Protein AF-A0A7Y8LC81-F1 (afdb_monomer_lite)

Structure (mmCIF, N/CA/C/O backbone):
data_AF-A0A7Y8LC81-F1
#
_entry.id   AF-A0A7Y8LC81-F1
#
loop_
_atom_site.group_PDB
_atom_site.id
_atom_site.type_symbol
_atom_site.label_atom_id
_atom_site.label_alt_id
_atom_site.label_comp_id
_atom_site.label_asym_id
_atom_site.label_entity_id
_atom_site.label_seq_id
_atom_site.pdbx_PDB_ins_code
_atom_site.Cartn_x
_atom_site.Cartn_y
_atom_site.Cartn_z
_atom_site.occupancy
_atom_site.B_iso_or_equiv
_atom_site.auth_seq_id
_atom_site.auth_comp_id
_atom_site.auth_asym_id
_atom_site.auth_atom_id
_atom_site.pdbx_PDB_model_num
ATOM 1 N N . GLY A 1 1 ? -3.262 15.634 -1.653 1.00 89.50 1 GLY A N 1
ATOM 2 C CA . GLY A 1 1 ? -3.282 14.935 -2.952 1.00 89.50 1 GLY A CA 1
ATOM 3 C C . GLY A 1 1 ? -4.612 14.235 -3.127 1.00 89.50 1 GLY A C 1
ATOM 4 O O . GLY A 1 1 ? -5.364 14.173 -2.159 1.00 89.50 1 GLY A O 1
ATOM 5 N N . ALA A 1 2 ? -4.908 13.746 -4.332 1.00 96.06 2 ALA A N 1
ATOM 6 C CA . ALA A 1 2 ? -6.092 12.926 -4.574 1.00 96.06 2 ALA A CA 1
ATOM 7 C C . ALA A 1 2 ? -5.937 11.545 -3.912 1.00 96.06 2 ALA A C 1
ATOM 9 O O . ALA A 1 2 ? -4.821 11.075 -3.682 1.00 96.06 2 ALA A O 1
ATOM 10 N N . SER A 1 3 ? -7.059 10.900 -3.601 1.00 98.00 3 SER A N 1
ATOM 11 C CA . SER A 1 3 ? -7.096 9.513 -3.132 1.00 98.00 3 SER A CA 1
ATOM 12 C C . SER A 1 3 ? -8.131 8.734 -3.931 1.00 98.00 3 SER A C 1
ATOM 14 O O . SER A 1 3 ? -9.149 9.291 -4.341 1.00 98.00 3 SER A O 1
ATOM 16 N N . SER A 1 4 ? -7.850 7.463 -4.203 1.00 98.38 4 SER A N 1
ATOM 17 C CA . SER A 1 4 ? -8.659 6.633 -5.096 1.00 98.38 4 SER A CA 1
ATOM 18 C C . SER A 1 4 ? -8.519 5.140 -4.780 1.00 98.38 4 SER A C 1
ATOM 20 O O . SER A 1 4 ? -7.753 4.748 -3.899 1.00 98.38 4 SER A O 1
ATOM 22 N N . GLN A 1 5 ? -9.289 4.315 -5.499 1.00 98.19 5 GLN A N 1
ATOM 23 C CA . GLN A 1 5 ? -9.263 2.848 -5.422 1.00 98.19 5 GLN A CA 1
ATOM 24 C C . GLN A 1 5 ? -9.401 2.283 -3.989 1.00 98.19 5 GLN A C 1
ATOM 26 O O . GLN A 1 5 ? -8.584 1.452 -3.589 1.00 98.19 5 GLN A O 1
ATOM 31 N N . PRO A 1 6 ? -10.386 2.732 -3.183 1.00 98.12 6 PRO A N 1
ATOM 32 C CA . PRO A 1 6 ? -10.556 2.195 -1.842 1.00 98.12 6 PRO A CA 1
ATOM 33 C C . PRO A 1 6 ? -11.044 0.741 -1.885 1.00 98.12 6 PRO A C 1
ATOM 35 O O . PRO A 1 6 ? -11.897 0.380 -2.695 1.00 98.12 6 PRO A O 1
ATOM 38 N N . THR A 1 7 ? -10.548 -0.067 -0.955 1.00 98.06 7 THR A N 1
ATOM 39 C CA . THR A 1 7 ? -11.068 -1.397 -0.613 1.00 98.06 7 THR A CA 1
ATOM 40 C C . THR A 1 7 ? -11.177 -1.514 0.904 1.00 98.06 7 THR A C 1
ATOM 42 O O . THR A 1 7 ? -10.471 -0.813 1.630 1.00 98.06 7 THR A O 1
ATOM 45 N N . ILE A 1 8 ? -12.082 -2.358 1.396 1.00 97.38 8 ILE A N 1
ATOM 46 C CA . ILE A 1 8 ? -12.387 -2.480 2.826 1.00 97.38 8 ILE A CA 1
ATOM 47 C C . ILE A 1 8 ? -12.307 -3.942 3.272 1.00 97.38 8 ILE A C 1
ATOM 49 O O . ILE A 1 8 ? -12.671 -4.834 2.504 1.00 97.38 8 ILE A O 1
ATOM 53 N N . SER A 1 9 ? -11.784 -4.185 4.477 1.00 96.75 9 SER A N 1
ATOM 54 C CA . SER A 1 9 ? -11.729 -5.520 5.082 1.00 96.75 9 SER A CA 1
ATOM 55 C C . SER A 1 9 ? -13.132 -6.058 5.360 1.00 96.75 9 SER A C 1
ATOM 57 O O . SER A 1 9 ? -14.094 -5.293 5.463 1.00 96.75 9 SER A O 1
ATOM 59 N N . ALA A 1 10 ? -13.256 -7.381 5.493 1.00 95.56 10 ALA A N 1
ATOM 60 C CA . ALA A 1 10 ? -14.546 -8.040 5.712 1.00 95.56 10 ALA A CA 1
ATOM 61 C C . ALA A 1 10 ? -15.255 -7.564 6.995 1.00 95.56 10 ALA A C 1
ATOM 63 O O . ALA A 1 10 ? -16.479 -7.449 7.022 1.00 95.56 10 ALA A O 1
ATOM 64 N N . ASP A 1 11 ? -14.483 -7.231 8.029 1.00 93.44 11 ASP A N 1
ATOM 65 C CA . ASP A 1 11 ? -14.963 -6.687 9.303 1.00 93.44 11 ASP A CA 1
ATOM 66 C C . ASP A 1 11 ? -15.224 -5.165 9.276 1.00 93.44 11 ASP A C 1
ATOM 68 O O . ASP A 1 11 ? -15.691 -4.593 10.261 1.00 93.44 11 ASP A O 1
ATOM 72 N N . GLY A 1 12 ? -14.921 -4.487 8.164 1.00 94.25 12 GLY A N 1
ATOM 73 C CA . GLY A 1 12 ? -15.092 -3.044 8.006 1.00 94.25 12 GLY A CA 1
ATOM 74 C C . GLY A 1 12 ? -14.044 -2.177 8.716 1.00 94.25 12 GLY A C 1
ATOM 75 O O . GLY A 1 12 ? -14.118 -0.947 8.639 1.00 94.25 12 GLY A O 1
ATOM 76 N N . ARG A 1 13 ? -13.071 -2.769 9.417 1.00 95.56 13 ARG A N 1
ATOM 77 C CA . ARG A 1 13 ? -12.118 -2.019 10.246 1.00 95.56 13 ARG A CA 1
ATOM 78 C C . ARG A 1 13 ? -11.030 -1.322 9.435 1.00 95.56 13 ARG A C 1
ATOM 80 O O . ARG A 1 13 ? -10.646 -0.201 9.767 1.00 95.56 13 ARG A O 1
ATOM 87 N N . TYR A 1 14 ? -10.529 -1.955 8.385 1.00 97.69 14 TYR A N 1
ATOM 88 C CA . TYR A 1 14 ? -9.378 -1.472 7.633 1.00 97.69 14 TYR A CA 1
ATOM 89 C C . TYR A 1 14 ? -9.782 -1.056 6.222 1.00 97.69 14 TYR A C 1
ATOM 91 O O . TYR A 1 14 ? -10.385 -1.829 5.481 1.00 97.69 14 TYR A O 1
ATOM 99 N N . VAL A 1 15 ? -9.409 0.162 5.828 1.00 97.69 15 VAL A N 1
ATOM 100 C CA . VAL A 1 15 ? -9.614 0.679 4.468 1.00 97.69 15 VAL A CA 1
ATOM 101 C 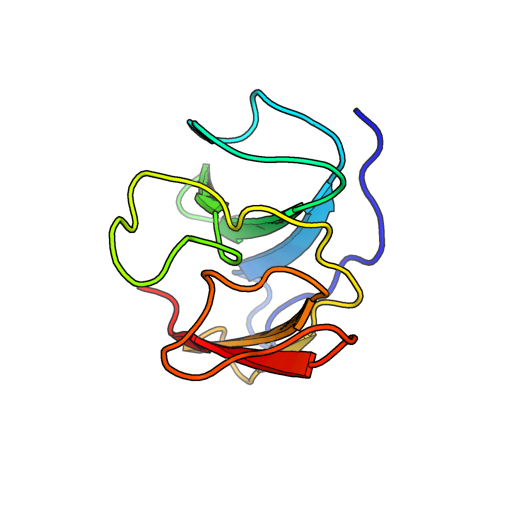C . VAL A 1 15 ? -8.261 0.855 3.792 1.00 97.69 15 VAL A C 1
ATOM 103 O O . VAL A 1 15 ? -7.493 1.728 4.191 1.00 97.69 15 VAL A O 1
ATOM 106 N N . ALA A 1 16 ? -7.967 0.048 2.773 1.00 98.25 16 ALA A N 1
ATOM 107 C CA . ALA A 1 16 ? -6.780 0.208 1.936 1.00 98.25 16 ALA A CA 1
ATOM 108 C C . ALA A 1 16 ? -7.099 1.117 0.743 1.00 98.25 16 ALA A C 1
ATOM 110 O O . ALA A 1 16 ? -8.142 0.963 0.112 1.00 98.25 16 ALA A O 1
ATOM 111 N N . PHE A 1 17 ? -6.223 2.066 0.421 1.00 98.56 17 PHE A N 1
ATOM 112 C CA . PHE A 1 17 ? -6.463 3.032 -0.653 1.00 98.56 17 PHE A CA 1
ATOM 113 C C . PHE A 1 17 ? -5.160 3.566 -1.250 1.00 98.56 17 PHE A C 1
ATOM 115 O O . PHE A 1 17 ? -4.101 3.546 -0.618 1.00 98.56 17 PHE A O 1
ATOM 122 N N . THR A 1 18 ? -5.252 4.071 -2.477 1.00 98.50 18 THR A N 1
ATOM 123 C CA . THR A 1 18 ? -4.163 4.769 -3.163 1.00 98.50 18 THR A CA 1
ATOM 124 C C . THR A 1 18 ? -4.242 6.266 -2.882 1.00 98.50 18 THR A C 1
ATOM 126 O O . THR A 1 18 ? -5.335 6.836 -2.865 1.00 98.50 18 THR A O 1
ATOM 129 N N . SER A 1 19 ? -3.101 6.929 -2.682 1.00 97.69 19 SER A N 1
ATOM 130 C CA . SER A 1 19 ? -3.057 8.379 -2.474 1.00 97.69 19 SER A CA 1
ATOM 131 C C . SER A 1 19 ? -1.795 9.040 -3.024 1.00 97.69 19 SER A C 1
ATOM 133 O O . SER A 1 19 ? -0.696 8.516 -2.856 1.00 97.69 19 SER A O 1
ATOM 135 N N . ASP A 1 20 ? -1.964 10.232 -3.604 1.00 95.12 20 ASP A N 1
ATOM 136 C CA . ASP A 1 20 ? -0.878 11.144 -4.011 1.00 95.12 20 ASP A CA 1
ATOM 137 C C . ASP A 1 20 ? -0.464 12.102 -2.878 1.00 95.12 20 ASP A C 1
ATOM 139 O O . ASP A 1 20 ? 0.342 13.015 -3.061 1.00 95.12 20 ASP A O 1
ATOM 143 N N . ALA A 1 21 ? -1.105 12.005 -1.712 1.00 94.06 21 ALA A N 1
ATOM 144 C CA . ALA A 1 21 ? -0.818 12.877 -0.584 1.00 94.06 21 ALA A CA 1
ATOM 145 C C . ALA A 1 21 ? 0.484 12.469 0.121 1.00 94.06 21 ALA A C 1
ATOM 147 O O . ALA A 1 21 ? 0.684 11.307 0.464 1.00 94.06 21 ALA A O 1
ATOM 148 N N . THR A 1 22 ? 1.334 13.453 0.412 1.00 89.31 22 THR A N 1
ATOM 149 C CA . THR A 1 22 ? 2.643 13.241 1.051 1.00 89.31 22 THR A CA 1
ATOM 150 C C . THR A 1 22 ? 2.627 13.371 2.574 1.00 89.31 22 THR A C 1
ATOM 152 O O . THR A 1 22 ? 3.666 13.269 3.217 1.00 89.31 22 THR A O 1
ATOM 155 N N . ASN A 1 23 ? 1.452 13.610 3.160 1.00 89.31 23 ASN A N 1
ATOM 156 C CA . ASN A 1 23 ? 1.271 13.966 4.568 1.00 89.31 23 ASN A CA 1
ATOM 157 C C . ASN A 1 23 ? 0.309 13.035 5.331 1.00 89.31 23 ASN A C 1
ATOM 159 O O . ASN A 1 23 ? -0.113 13.376 6.432 1.00 89.31 23 ASN A O 1
ATOM 163 N N . LEU A 1 24 ? -0.067 11.885 4.759 1.00 89.00 24 LEU A N 1
ATOM 164 C CA . LEU A 1 24 ? -0.932 10.898 5.432 1.00 89.00 24 LEU A CA 1
ATOM 165 C C . LEU A 1 24 ? -0.163 9.992 6.400 1.00 89.00 24 LEU A C 1
ATOM 167 O O . LEU A 1 24 ? -0.739 9.459 7.344 1.00 89.00 24 LEU A O 1
ATOM 171 N N . ALA A 1 25 ? 1.136 9.851 6.158 1.00 82.81 25 ALA A N 1
ATOM 172 C CA . ALA A 1 25 ? 2.148 9.320 7.055 1.00 82.81 25 ALA A CA 1
ATOM 173 C C . ALA A 1 25 ? 3.488 9.961 6.657 1.00 82.81 25 ALA A C 1
ATOM 175 O O . ALA A 1 25 ? 3.590 10.570 5.588 1.00 82.81 25 ALA A O 1
ATOM 176 N N . ALA A 1 26 ? 4.524 9.820 7.483 1.00 79.44 26 ALA A N 1
ATOM 177 C CA . ALA A 1 26 ? 5.873 10.147 7.037 1.00 79.44 26 ALA A CA 1
ATOM 178 C C . ALA A 1 26 ? 6.253 9.200 5.884 1.00 79.44 26 ALA A C 1
ATOM 180 O O . ALA A 1 26 ? 6.275 7.987 6.071 1.00 79.44 26 ALA A O 1
ATOM 181 N N . ILE A 1 27 ? 6.528 9.754 4.698 1.00 81.38 27 ILE A N 1
ATOM 182 C CA . ILE A 1 27 ? 6.914 8.984 3.504 1.00 81.38 27 ILE A CA 1
ATOM 183 C C . ILE A 1 27 ? 8.234 9.463 2.857 1.00 81.38 27 ILE A C 1
ATOM 185 O O . ILE A 1 27 ? 8.256 9.773 1.662 1.00 81.38 27 ILE A O 1
ATOM 189 N N . PRO A 1 28 ? 9.359 9.558 3.597 1.00 79.31 28 PRO A N 1
ATOM 190 C CA . PRO A 1 28 ? 10.647 9.894 2.993 1.00 79.31 28 PRO A CA 1
ATOM 191 C C . PRO A 1 28 ? 10.965 8.990 1.792 1.00 79.31 28 PRO A C 1
ATOM 193 O O . PRO A 1 28 ? 10.699 7.788 1.817 1.00 79.31 28 PRO A O 1
ATOM 196 N N . GLY A 1 29 ? 11.516 9.581 0.729 1.00 73.06 29 GLY A N 1
ATOM 197 C CA . GLY A 1 29 ? 11.890 8.858 -0.493 1.00 73.06 29 GLY A CA 1
ATOM 198 C C . GLY A 1 29 ? 10.723 8.432 -1.395 1.00 73.06 29 GLY A C 1
ATOM 199 O O . GLY A 1 29 ? 10.968 7.848 -2.448 1.00 73.06 29 GLY A O 1
ATOM 200 N N . GLY A 1 30 ? 9.475 8.736 -1.021 1.00 77.62 30 GLY A N 1
ATOM 201 C CA . GLY A 1 30 ? 8.299 8.404 -1.823 1.00 77.62 30 GLY A CA 1
ATOM 202 C C . GLY A 1 30 ? 8.223 9.200 -3.119 1.00 77.62 30 GLY A C 1
ATOM 203 O O . GLY A 1 30 ? 8.385 10.421 -3.122 1.00 77.62 30 GLY A O 1
ATOM 204 N N . SER A 1 31 ? 7.929 8.506 -4.217 1.00 82.88 31 SER A N 1
ATOM 205 C CA . SER A 1 31 ? 7.611 9.117 -5.507 1.00 82.88 31 SER A CA 1
ATOM 206 C C . SER A 1 31 ? 6.280 8.572 -6.034 1.00 82.88 31 SER A C 1
ATOM 208 O O . SER A 1 31 ? 5.965 7.392 -5.868 1.00 82.88 31 SER A O 1
ATOM 210 N N . GLY A 1 32 ? 5.471 9.439 -6.647 1.00 91.50 32 GLY A N 1
ATOM 211 C CA . GLY A 1 32 ? 4.153 9.066 -7.168 1.00 91.50 32 GLY A CA 1
ATOM 212 C C . GLY A 1 32 ? 3.149 8.619 -6.096 1.00 91.50 32 GLY A C 1
ATOM 213 O O . GLY A 1 32 ? 3.325 8.871 -4.903 1.00 91.50 32 GLY A O 1
ATOM 214 N N . SER A 1 33 ? 2.080 7.959 -6.545 1.00 96.31 33 SER A N 1
ATOM 215 C CA . SER A 1 33 ? 1.012 7.454 -5.682 1.00 96.31 33 SER A CA 1
ATOM 216 C C . SER A 1 33 ? 1.502 6.319 -4.781 1.00 96.31 33 SER A C 1
ATOM 218 O O . SER A 1 33 ? 2.273 5.460 -5.210 1.00 96.31 33 SER A O 1
ATOM 220 N N . GLN A 1 34 ? 1.032 6.277 -3.538 1.00 97.50 34 GLN A N 1
ATOM 221 C CA . GLN A 1 34 ? 1.394 5.249 -2.557 1.00 97.50 34 GLN A CA 1
ATOM 222 C C . GLN A 1 34 ? 0.148 4.550 -2.006 1.00 97.50 34 GLN A C 1
ATOM 224 O O . GLN A 1 34 ? -0.963 5.080 -2.084 1.00 97.50 34 GLN A O 1
ATOM 229 N N . ILE A 1 35 ? 0.332 3.348 -1.456 1.00 97.81 35 ILE A N 1
ATOM 230 C CA . ILE A 1 35 ? -0.732 2.578 -0.809 1.00 97.81 35 ILE A CA 1
ATOM 231 C C . ILE A 1 35 ? -0.699 2.824 0.690 1.00 97.81 35 ILE A C 1
ATOM 233 O O . ILE A 1 35 ? 0.329 2.627 1.342 1.00 97.81 35 ILE A O 1
ATOM 237 N N . PHE A 1 36 ? -1.853 3.181 1.233 1.00 97.56 36 PHE A N 1
ATOM 238 C CA . PHE A 1 36 ? -2.065 3.362 2.658 1.00 97.56 36 PHE A CA 1
ATOM 239 C C . PHE A 1 36 ? -3.196 2.468 3.151 1.00 97.56 36 PHE A C 1
ATOM 241 O O . PHE A 1 36 ? -4.067 2.069 2.378 1.00 97.56 36 PHE A O 1
ATOM 248 N N . VAL A 1 37 ? -3.197 2.199 4.454 1.00 97.38 37 VAL A N 1
ATOM 249 C CA . VAL A 1 37 ? -4.329 1.609 5.171 1.00 97.38 37 VAL A CA 1
ATOM 250 C C . VAL A 1 37 ? -4.767 2.548 6.278 1.00 97.38 37 VAL A C 1
ATOM 252 O O . VAL A 1 37 ? -3.942 3.070 7.024 1.00 97.38 37 VAL A O 1
ATOM 255 N N . ARG A 1 38 ? -6.076 2.762 6.384 1.00 96.94 38 ARG A N 1
ATOM 256 C CA . ARG A 1 38 ? -6.720 3.447 7.500 1.00 96.94 38 ARG A CA 1
ATOM 257 C C . ARG A 1 38 ? -7.348 2.414 8.427 1.00 96.94 38 ARG A C 1
ATOM 259 O O . ARG A 1 38 ? -8.270 1.722 8.009 1.00 96.94 38 ARG A O 1
ATOM 266 N N . ASP A 1 39 ? -6.892 2.361 9.674 1.00 96.31 39 ASP A N 1
ATOM 267 C CA . ASP A 1 39 ? -7.631 1.722 10.767 1.00 96.31 39 ASP A CA 1
ATOM 268 C C . ASP A 1 39 ? -8.729 2.689 11.230 1.00 96.31 39 ASP A C 1
ATOM 270 O O . ASP A 1 39 ? -8.444 3.783 11.736 1.00 96.31 39 ASP A O 1
ATOM 274 N N . THR A 1 40 ? -9.989 2.322 11.001 1.00 95.56 40 THR A N 1
ATOM 275 C CA . THR A 1 40 ? -11.150 3.161 11.327 1.00 95.56 40 THR A CA 1
ATOM 276 C C . THR A 1 40 ? -11.429 3.218 12.825 1.00 95.56 40 THR A C 1
ATOM 278 O O . THR A 1 40 ? -11.959 4.221 13.296 1.00 95.56 40 THR A O 1
ATOM 281 N N . GLN A 1 41 ? -11.018 2.199 13.585 1.00 95.62 41 GLN A N 1
ATOM 282 C CA . GLN A 1 41 ? -11.178 2.152 15.039 1.00 95.62 41 GLN A CA 1
ATOM 283 C C . GLN A 1 41 ? -9.998 2.817 15.747 1.00 95.62 41 GLN A C 1
ATOM 285 O O . GLN A 1 41 ? -10.186 3.641 16.639 1.00 95.62 41 GLN A O 1
ATOM 290 N N . GLY A 1 42 ? -8.774 2.495 15.318 1.00 93.69 42 GLY A N 1
ATOM 291 C CA . GLY A 1 42 ? -7.539 3.067 15.862 1.00 93.69 42 GLY A CA 1
ATOM 292 C C . GLY A 1 42 ? -7.247 4.496 15.394 1.00 93.69 42 GLY A C 1
ATOM 293 O O . GLY A 1 42 ? -6.333 5.139 15.906 1.00 93.69 42 GLY A O 1
ATOM 294 N N . ASN A 1 43 ? -8.009 5.004 14.418 1.00 94.31 43 ASN A N 1
ATOM 295 C CA . ASN A 1 43 ? -7.865 6.338 13.830 1.00 94.31 43 ASN A CA 1
ATOM 296 C C . ASN A 1 43 ? -6.460 6.616 13.255 1.00 94.31 43 ASN A C 1
ATOM 298 O O . ASN A 1 43 ? -6.008 7.763 13.206 1.00 94.31 43 ASN A O 1
ATOM 302 N N . GLN A 1 44 ? -5.772 5.568 12.800 1.00 94.75 44 GLN A N 1
ATOM 303 C CA . GLN A 1 44 ? -4.394 5.629 12.322 1.00 94.75 44 GLN A CA 1
ATOM 304 C C . GLN A 1 44 ? -4.330 5.338 10.823 1.00 94.75 44 GLN A C 1
ATOM 306 O O . GLN A 1 44 ? -4.981 4.419 10.331 1.00 94.75 44 GLN A O 1
ATOM 311 N N . THR A 1 45 ? -3.519 6.110 10.099 1.00 95.88 45 THR A N 1
ATOM 312 C CA . THR A 1 45 ? -3.174 5.822 8.704 1.00 95.88 45 THR A CA 1
ATOM 313 C C . THR A 1 45 ? -1.732 5.336 8.627 1.00 95.88 45 THR A C 1
ATOM 315 O O . THR A 1 45 ? -0.833 5.985 9.159 1.00 95.88 45 THR A O 1
ATOM 318 N N . THR A 1 46 ? -1.504 4.208 7.962 1.00 94.75 46 THR A N 1
ATOM 319 C CA . THR A 1 46 ? -0.186 3.580 7.831 1.00 94.75 46 THR A CA 1
ATOM 320 C C . THR A 1 46 ? 0.187 3.387 6.367 1.00 94.75 46 THR A C 1
ATOM 322 O O . THR A 1 46 ? -0.668 3.169 5.509 1.00 94.75 46 THR A O 1
ATOM 325 N N . LEU A 1 47 ? 1.482 3.498 6.068 1.00 96.31 47 LEU A N 1
ATOM 326 C CA . LEU A 1 47 ? 2.033 3.241 4.740 1.00 96.31 47 LEU A CA 1
ATOM 327 C C . LEU A 1 47 ? 2.208 1.732 4.520 1.00 96.31 47 LEU A C 1
ATOM 329 O O . LEU A 1 47 ? 2.887 1.058 5.297 1.00 96.31 47 LEU A O 1
ATOM 333 N N . VAL A 1 48 ? 1.643 1.216 3.428 1.00 96.88 48 VAL A N 1
ATOM 334 C CA . VAL A 1 48 ? 1.747 -0.196 3.027 1.00 96.88 48 VAL A CA 1
ATOM 335 C C . VAL A 1 48 ? 2.866 -0.404 2.009 1.00 96.88 48 VAL A C 1
ATOM 337 O O . VAL A 1 48 ? 3.661 -1.339 2.147 1.00 96.88 48 VAL A O 1
ATOM 340 N N . SER A 1 49 ? 2.962 0.470 1.003 1.00 96.25 49 SER A N 1
ATOM 341 C CA . SER A 1 49 ? 3.975 0.414 -0.062 1.00 96.25 49 SER A CA 1
ATOM 342 C C . SER A 1 49 ? 5.331 0.959 0.403 1.00 96.25 49 SER A C 1
ATOM 344 O O . SER A 1 49 ? 5.893 1.878 -0.187 1.00 96.25 49 SER A O 1
ATOM 346 N N . LYS A 1 50 ? 5.847 0.407 1.502 1.00 94.94 50 LYS A N 1
ATOM 347 C CA . LYS A 1 50 ? 7.111 0.803 2.134 1.00 94.94 50 LYS A CA 1
ATOM 348 C C . LYS A 1 50 ? 8.314 0.056 1.565 1.00 94.94 50 LYS A C 1
ATOM 350 O O . LYS A 1 50 ? 8.205 -1.116 1.195 1.00 94.94 50 LYS A O 1
ATOM 355 N N . ASP A 1 51 ? 9.453 0.734 1.553 1.00 94.00 51 ASP A N 1
ATOM 356 C CA . ASP A 1 51 ? 10.749 0.160 1.197 1.00 94.00 51 ASP A CA 1
ATOM 357 C C . ASP A 1 51 ? 11.074 -1.039 2.110 1.00 94.00 51 ASP A C 1
ATOM 359 O O . ASP A 1 51 ? 10.815 -1.027 3.316 1.00 94.00 51 ASP A O 1
ATOM 363 N N . ASN A 1 52 ? 11.602 -2.112 1.523 1.00 93.06 52 ASN A N 1
ATOM 364 C CA . ASN A 1 52 ? 11.924 -3.338 2.242 1.00 93.06 52 ASN A CA 1
ATOM 365 C C . ASN A 1 52 ? 13.203 -3.231 3.085 1.00 93.06 52 ASN A C 1
ATOM 367 O O . ASN A 1 52 ? 13.286 -3.852 4.141 1.00 93.06 52 ASN A O 1
ATOM 371 N N . GLY A 1 53 ? 14.203 -2.485 2.613 1.00 91.62 53 GLY A N 1
ATOM 372 C CA . GLY A 1 53 ? 15.468 -2.256 3.312 1.00 91.62 53 GLY A CA 1
ATOM 373 C C . GLY A 1 53 ? 15.372 -1.166 4.380 1.00 91.62 53 GLY A C 1
ATOM 374 O O . GLY A 1 53 ? 16.065 -1.243 5.392 1.00 91.62 53 GLY A O 1
ATOM 375 N N . ASN A 1 54 ? 14.488 -0.182 4.192 1.00 91.81 54 ASN A N 1
ATOM 376 C CA . ASN A 1 54 ? 14.185 0.834 5.198 1.00 91.81 54 ASN A CA 1
ATOM 377 C C . ASN A 1 54 ? 12.670 1.102 5.294 1.00 91.81 54 ASN A C 1
ATOM 379 O O . ASN A 1 54 ? 12.176 2.030 4.657 1.00 91.81 54 ASN A O 1
ATOM 383 N N . PRO A 1 55 ? 11.929 0.365 6.142 1.00 90.00 55 PRO A N 1
ATOM 384 C CA . PRO A 1 55 ? 10.475 0.496 6.272 1.00 90.00 55 PRO A CA 1
ATOM 385 C C . PRO A 1 55 ? 9.962 1.867 6.739 1.00 90.00 55 PRO A C 1
ATOM 387 O O . PRO A 1 55 ? 8.749 2.078 6.728 1.00 90.00 55 PRO A O 1
ATOM 390 N N . ALA A 1 56 ? 10.847 2.776 7.172 1.00 89.31 56 ALA A N 1
ATOM 391 C CA . ALA A 1 56 ? 10.496 4.169 7.443 1.00 89.31 56 ALA A CA 1
ATOM 392 C C . ALA A 1 56 ? 10.311 4.995 6.157 1.00 89.31 56 ALA A C 1
ATOM 394 O O . ALA A 1 56 ? 9.740 6.080 6.217 1.00 89.31 56 ALA A O 1
ATOM 395 N N . ASN A 1 57 ? 10.775 4.488 5.012 1.00 92.25 57 ASN A N 1
ATOM 396 C CA . ASN A 1 57 ? 10.664 5.122 3.706 1.00 92.25 57 ASN A CA 1
ATOM 397 C C . ASN A 1 57 ? 9.539 4.495 2.878 1.00 92.25 57 ASN A C 1
ATOM 399 O O . ASN A 1 57 ? 9.216 3.308 2.994 1.00 92.25 57 ASN A O 1
ATOM 403 N N . ALA A 1 58 ? 8.986 5.292 1.970 1.00 94.44 58 ALA A N 1
ATOM 404 C CA . ALA A 1 58 ? 8.136 4.769 0.911 1.00 94.44 58 ALA A CA 1
ATOM 405 C C . ALA A 1 58 ? 8.957 4.054 -0.164 1.00 94.44 58 ALA A C 1
ATOM 407 O O . ALA A 1 58 ? 10.147 4.313 -0.344 1.00 94.44 58 ALA A O 1
ATOM 408 N N . GLY A 1 59 ? 8.292 3.163 -0.897 1.00 94.12 59 GLY A N 1
ATOM 409 C CA . GLY A 1 59 ? 8.833 2.610 -2.127 1.00 94.12 59 GLY A CA 1
ATOM 410 C C . GLY A 1 59 ? 9.175 3.733 -3.107 1.00 94.12 59 GLY A C 1
ATOM 411 O O . GLY A 1 59 ? 8.466 4.735 -3.212 1.00 94.12 59 GLY A O 1
ATOM 412 N N . ASN A 1 60 ? 10.262 3.559 -3.852 1.00 92.88 60 ASN A N 1
ATOM 413 C CA . ASN A 1 60 ? 10.805 4.586 -4.744 1.00 92.88 60 ASN A CA 1
ATOM 414 C C . ASN A 1 60 ? 10.003 4.805 -6.046 1.00 92.88 60 ASN A C 1
ATOM 416 O O . ASN A 1 60 ? 10.493 5.469 -6.960 1.00 92.88 60 ASN A O 1
ATOM 420 N N . GLY A 1 61 ? 8.792 4.258 -6.150 1.00 93.44 61 GLY A N 1
ATOM 421 C CA . GLY A 1 61 ? 7.952 4.310 -7.342 1.00 93.44 61 GLY A CA 1
ATOM 422 C C . GLY A 1 61 ? 6.464 4.224 -7.016 1.00 93.44 61 GLY A C 1
ATOM 423 O O . GLY A 1 61 ? 6.068 3.882 -5.896 1.00 93.44 61 GLY A O 1
ATOM 424 N N . ALA A 1 62 ? 5.645 4.520 -8.025 1.00 95.31 62 ALA A N 1
ATOM 425 C CA . ALA A 1 62 ? 4.197 4.536 -7.892 1.00 95.31 62 ALA A CA 1
ATOM 426 C C . ALA A 1 62 ? 3.632 3.140 -7.591 1.00 95.31 62 ALA A C 1
ATOM 428 O O . ALA A 1 62 ? 4.059 2.129 -8.155 1.00 95.31 62 ALA A O 1
ATOM 429 N N . SER A 1 63 ? 2.636 3.116 -6.713 1.00 96.94 63 SER A N 1
ATOM 430 C CA . SER A 1 63 ? 1.890 1.931 -6.306 1.00 96.94 63 SER A CA 1
ATOM 431 C C . SER A 1 63 ? 0.389 2.198 -6.417 1.00 96.94 63 SER A C 1
ATOM 433 O O . SER A 1 63 ? -0.075 3.306 -6.128 1.00 96.94 63 SER A O 1
ATOM 435 N N . ASN A 1 64 ? -0.373 1.199 -6.856 1.00 97.38 64 ASN A N 1
ATOM 436 C CA . ASN A 1 64 ? -1.792 1.331 -7.187 1.00 97.38 64 ASN A CA 1
ATOM 437 C C . ASN A 1 64 ? -2.565 0.010 -7.010 1.00 97.38 64 ASN A C 1
ATOM 439 O O . ASN A 1 64 ? -1.990 -1.044 -6.737 1.00 97.38 64 ASN A O 1
ATOM 443 N N . SER A 1 65 ? -3.883 0.078 -7.208 1.00 97.88 65 SER A N 1
ATOM 444 C CA . SER A 1 65 ? -4.809 -1.065 -7.194 1.00 97.88 65 SER A CA 1
ATOM 445 C C . SER A 1 65 ? -4.699 -1.939 -5.933 1.00 97.88 65 SER A C 1
ATOM 447 O O . SER A 1 65 ? -4.461 -3.144 -6.045 1.00 97.88 65 SER A O 1
ATOM 449 N N . PRO A 1 66 ? -4.820 -1.354 -4.726 1.00 98.25 66 PRO A N 1
ATOM 450 C CA . PRO A 1 66 ? -4.753 -2.123 -3.497 1.00 98.25 66 PRO A CA 1
ATOM 451 C C . PRO A 1 66 ? -5.986 -3.013 -3.342 1.00 98.25 66 PRO A C 1
ATOM 453 O O . PRO A 1 66 ? -7.097 -2.623 -3.689 1.00 98.25 66 PRO A O 1
ATOM 456 N N . THR A 1 67 ? -5.793 -4.183 -2.746 1.00 97.69 67 THR A N 1
ATOM 457 C CA . THR A 1 67 ? -6.867 -5.035 -2.242 1.00 97.69 67 THR A CA 1
ATOM 458 C C . THR A 1 67 ? -6.494 -5.550 -0.865 1.00 97.69 67 THR A C 1
ATOM 460 O O . THR A 1 67 ? -5.395 -6.064 -0.655 1.00 97.69 67 THR A O 1
ATOM 463 N N . ILE A 1 68 ? -7.411 -5.417 0.083 1.00 96.81 68 ILE A N 1
ATOM 464 C CA . ILE A 1 68 ? -7.261 -5.962 1.428 1.00 96.81 68 ILE A CA 1
ATOM 465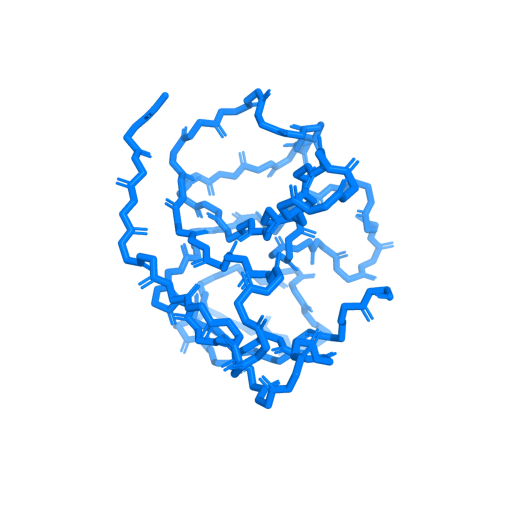 C C . ILE A 1 68 ? -7.854 -7.372 1.500 1.00 96.81 68 ILE A C 1
ATOM 467 O O . ILE A 1 68 ? -8.878 -7.656 0.880 1.00 96.81 68 ILE A O 1
ATOM 471 N N . VAL A 1 69 ? -7.170 -8.278 2.196 1.00 90.12 69 VAL A N 1
ATOM 472 C CA . VAL A 1 69 ? -7.506 -9.708 2.232 1.00 90.12 69 VAL A CA 1
ATOM 473 C C . VAL A 1 69 ? -8.085 -10.080 3.598 1.00 90.12 69 VAL A C 1
ATOM 475 O O . VAL A 1 69 ? -7.461 -9.822 4.630 1.00 90.12 69 VAL A O 1
ATOM 478 N N . GLY A 1 70 ? -9.257 -10.726 3.593 1.00 86.88 70 GLY A N 1
ATOM 479 C CA . GLY A 1 70 ? -9.936 -11.215 4.798 1.00 86.88 70 GLY A CA 1
ATOM 480 C C . GLY A 1 70 ? -10.270 -10.095 5.787 1.00 86.88 70 GLY A C 1
ATOM 481 O O . GLY A 1 70 ? -10.726 -9.020 5.392 1.00 86.88 70 GLY A O 1
ATOM 482 N N . ASP A 1 71 ? -9.981 -10.335 7.065 1.00 88.25 71 ASP A N 1
ATOM 483 C CA . ASP A 1 71 ? -10.204 -9.387 8.168 1.00 88.25 71 ASP A CA 1
ATOM 484 C C . ASP A 1 71 ? -9.098 -8.315 8.279 1.00 88.25 71 ASP A C 1
ATOM 486 O O . ASP A 1 71 ? -8.940 -7.666 9.305 1.00 88.25 71 ASP A O 1
ATOM 490 N N . GLY A 1 72 ? -8.300 -8.120 7.222 1.00 87.69 72 GLY A N 1
ATOM 491 C CA . GLY A 1 72 ? -7.252 -7.097 7.195 1.00 87.69 72 GLY A CA 1
ATOM 492 C C . GLY A 1 72 ? -5.865 -7.575 7.613 1.00 87.69 72 GLY A C 1
ATOM 493 O O . GLY A 1 72 ? -5.050 -6.767 8.034 1.00 87.69 72 GLY A O 1
ATOM 494 N N . GLY A 1 73 ? -5.547 -8.862 7.455 1.00 92.75 73 GLY A N 1
ATOM 495 C CA . GLY A 1 73 ? -4.193 -9.364 7.737 1.00 92.75 73 GLY A CA 1
ATOM 496 C C . GLY A 1 73 ? -3.156 -8.992 6.66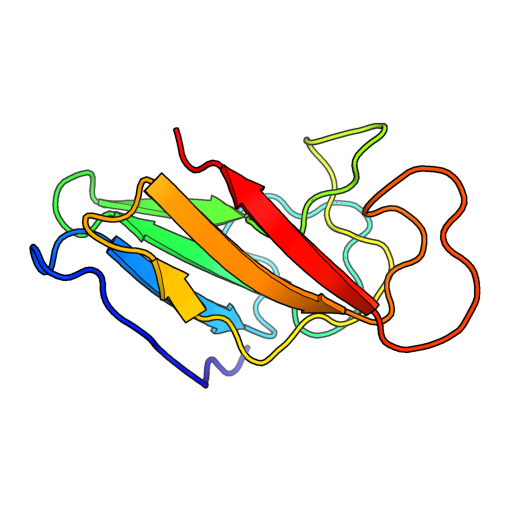9 1.00 92.75 73 GLY A C 1
ATOM 497 O O . GLY A 1 73 ? -1.963 -8.891 6.956 1.00 92.75 73 GLY A O 1
ATOM 498 N N . PHE A 1 74 ? -3.594 -8.774 5.425 1.00 96.19 74 PHE A N 1
ATOM 499 C CA . PHE A 1 74 ? -2.708 -8.496 4.295 1.00 96.19 74 PHE A CA 1
ATOM 500 C C . PHE A 1 74 ? -3.322 -7.505 3.309 1.00 96.19 74 PHE A C 1
ATOM 502 O O . PHE A 1 74 ? -4.537 -7.474 3.114 1.00 96.19 74 PHE A O 1
ATOM 509 N N . VAL A 1 75 ? -2.458 -6.763 2.617 1.00 97.94 75 VAL A N 1
ATOM 510 C CA . VAL A 1 75 ? -2.809 -5.958 1.443 1.00 97.94 75 VAL A CA 1
ATOM 511 C C . VAL A 1 75 ? -1.964 -6.400 0.260 1.00 97.94 75 VAL A C 1
ATOM 513 O O . VAL A 1 75 ? -0.733 -6.390 0.339 1.00 97.94 75 VAL A O 1
ATOM 516 N N . ALA A 1 76 ? -2.623 -6.765 -0.837 1.00 97.62 76 ALA A N 1
ATOM 517 C CA . ALA A 1 76 ? -1.981 -6.963 -2.129 1.00 97.62 76 ALA A CA 1
ATOM 518 C C . ALA A 1 76 ? -2.097 -5.690 -2.977 1.00 97.62 76 ALA A C 1
ATOM 520 O O . ALA A 1 76 ? -3.101 -4.985 -2.895 1.00 97.62 76 ALA A O 1
ATOM 521 N N . PHE A 1 77 ? -1.075 -5.363 -3.765 1.00 98.00 77 PHE A N 1
ATOM 522 C CA . PHE A 1 77 ? -1.063 -4.165 -4.610 1.00 98.00 7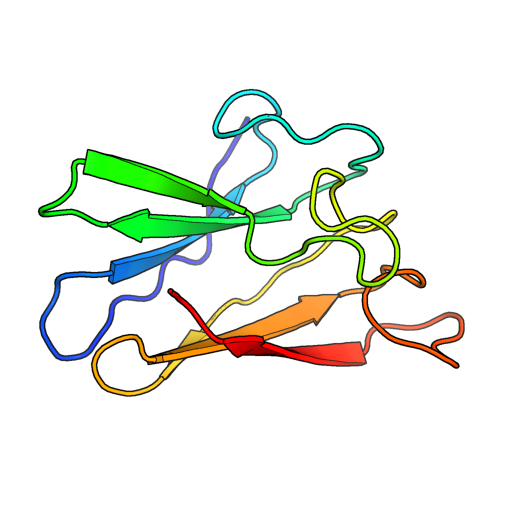7 PHE A CA 1
ATOM 523 C C . PHE A 1 77 ? -0.063 -4.295 -5.762 1.00 98.00 77 PHE A C 1
ATOM 525 O O . PHE A 1 77 ? 0.890 -5.073 -5.685 1.00 98.00 77 PHE A O 1
ATOM 532 N N . ALA A 1 78 ? -0.267 -3.510 -6.819 1.00 97.25 78 ALA A N 1
ATOM 533 C CA . ALA A 1 78 ? 0.687 -3.383 -7.914 1.00 97.25 78 ALA A CA 1
ATOM 534 C C . ALA A 1 78 ? 1.651 -2.220 -7.651 1.00 97.25 78 ALA A C 1
ATOM 536 O O . ALA A 1 78 ? 1.267 -1.197 -7.076 1.00 97.25 78 ALA A O 1
ATOM 537 N N . SER A 1 79 ? 2.909 -2.363 -8.061 1.00 96.44 79 SER A N 1
ATOM 538 C CA . SER A 1 79 ? 3.892 -1.287 -7.952 1.00 96.44 79 SER A CA 1
ATOM 539 C C . SER A 1 79 ? 5.013 -1.417 -8.970 1.00 96.44 79 SER A C 1
ATOM 541 O O . SER A 1 79 ? 5.450 -2.518 -9.300 1.00 96.44 79 SER A O 1
ATOM 543 N N . VAL A 1 80 ? 5.515 -0.267 -9.417 1.00 94.75 80 VAL A N 1
ATOM 544 C CA . VAL A 1 80 ? 6.744 -0.156 -10.218 1.00 94.75 80 VAL A CA 1
ATOM 545 C C . VAL A 1 80 ? 7.978 0.152 -9.363 1.00 94.75 80 VAL A C 1
ATOM 547 O O . VAL A 1 80 ? 9.066 0.338 -9.904 1.00 94.75 80 VAL A O 1
ATOM 550 N N . ALA A 1 81 ? 7.828 0.252 -8.039 1.00 94.44 81 ALA A N 1
ATOM 551 C CA . ALA A 1 81 ? 8.947 0.500 -7.141 1.00 94.44 81 ALA A CA 1
ATOM 552 C C . ALA A 1 81 ? 9.902 -0.703 -7.114 1.00 94.44 81 ALA A C 1
ATOM 554 O O . ALA A 1 81 ? 9.483 -1.852 -6.959 1.00 94.44 81 ALA A O 1
ATOM 555 N N . SER A 1 82 ? 11.199 -0.418 -7.209 1.00 92.88 82 SER A N 1
ATOM 556 C CA . SER A 1 82 ? 12.274 -1.413 -7.202 1.00 92.88 82 SER A CA 1
ATOM 557 C C . SER A 1 82 ? 12.834 -1.683 -5.802 1.00 92.88 82 SER A C 1
ATOM 559 O O . SER A 1 82 ? 13.799 -2.430 -5.665 1.00 92.88 82 SER A O 1
ATOM 561 N N . THR A 1 83 ? 12.298 -1.024 -4.769 1.00 92.69 83 THR A N 1
ATOM 562 C CA . THR A 1 83 ? 12.762 -1.156 -3.377 1.00 92.69 83 THR A CA 1
ATOM 563 C C . THR A 1 83 ? 11.802 -1.938 -2.479 1.00 92.69 83 THR A C 1
ATOM 565 O O . THR A 1 83 ? 12.084 -2.145 -1.302 1.00 92.69 83 THR A O 1
ATOM 568 N N . LEU A 1 84 ? 10.667 -2.409 -3.009 1.00 93.88 84 LEU A N 1
ATOM 569 C CA . LEU A 1 84 ? 9.638 -3.110 -2.227 1.00 93.88 84 LEU A CA 1
ATOM 570 C C . LEU A 1 84 ? 9.998 -4.557 -1.867 1.00 93.88 84 LEU A C 1
ATOM 572 O O . LEU A 1 84 ? 9.407 -5.106 -0.930 1.00 93.88 84 LEU A O 1
ATOM 576 N N . ALA A 1 85 ? 10.943 -5.168 -2.587 1.00 93.00 85 ALA A N 1
ATOM 577 C CA . ALA A 1 85 ? 11.498 -6.484 -2.290 1.00 93.00 85 ALA A CA 1
ATOM 578 C C . ALA A 1 85 ? 12.908 -6.648 -2.902 1.00 93.00 85 ALA A C 1
ATOM 580 O O . ALA A 1 85 ? 13.276 -5.911 -3.816 1.00 93.00 85 ALA A O 1
ATOM 581 N N . PRO A 1 86 ? 13.717 -7.612 -2.428 1.00 89.56 86 PRO A N 1
ATOM 582 C CA . PRO A 1 86 ? 14.997 -7.939 -3.051 1.00 89.56 86 PRO A CA 1
ATOM 583 C C . PRO A 1 86 ? 14.829 -8.442 -4.491 1.00 89.56 86 PRO A C 1
ATOM 585 O O . PRO A 1 86 ? 13.873 -9.148 -4.801 1.00 89.56 86 PRO A O 1
ATOM 588 N N . GLY A 1 87 ? 15.794 -8.134 -5.361 1.00 81.12 87 GLY A N 1
ATOM 589 C CA . GLY A 1 87 ? 15.856 -8.697 -6.717 1.00 81.12 87 GLY A CA 1
ATOM 590 C C . GLY A 1 87 ? 14.798 -8.175 -7.696 1.00 81.12 87 GLY A C 1
ATOM 591 O O . GLY A 1 87 ? 14.683 -8.707 -8.799 1.00 81.12 87 GLY A O 1
ATOM 592 N N . THR A 1 88 ? 14.032 -7.143 -7.335 1.00 79.62 88 THR A N 1
ATOM 593 C CA . THR A 1 88 ? 13.034 -6.545 -8.229 1.00 79.62 88 THR A CA 1
ATOM 594 C C . THR A 1 88 ? 13.702 -5.631 -9.254 1.00 79.62 88 THR A C 1
ATOM 596 O O . THR A 1 88 ? 14.519 -4.781 -8.901 1.00 79.62 88 THR A O 1
ATOM 599 N N . SER A 1 89 ? 13.354 -5.811 -10.528 1.00 70.25 89 SER A N 1
ATOM 600 C CA . SER A 1 89 ? 13.847 -5.024 -11.666 1.00 70.25 89 SER A CA 1
ATOM 601 C C . SER A 1 89 ? 12.716 -4.197 -12.294 1.00 70.25 89 SER A C 1
ATOM 603 O O . SER A 1 89 ? 11.593 -4.200 -11.792 1.00 70.25 89 SER A O 1
ATOM 605 N N . ALA A 1 90 ? 13.016 -3.441 -13.356 1.00 68.00 90 ALA A N 1
ATOM 606 C CA . ALA A 1 90 ? 12.056 -2.547 -14.000 1.00 68.00 90 ALA A CA 1
ATOM 607 C C . ALA A 1 90 ? 10.784 -3.285 -14.470 1.00 68.00 90 ALA A C 1
ATOM 609 O O . ALA A 1 90 ? 10.861 -4.332 -15.110 1.00 68.00 90 ALA A O 1
ATOM 610 N N . GLY A 1 91 ? 9.617 -2.700 -14.188 1.00 81.44 91 GLY A N 1
ATOM 611 C CA . GLY A 1 91 ? 8.304 -3.231 -14.561 1.00 81.44 91 GLY A CA 1
ATOM 612 C C . GLY A 1 91 ? 7.335 -3.264 -13.378 1.00 81.44 91 GLY A C 1
ATOM 613 O O . GLY A 1 91 ? 7.751 -3.226 -12.224 1.00 81.44 91 GLY A O 1
ATOM 614 N N . SER A 1 92 ? 6.032 -3.312 -13.663 1.00 91.06 92 SER A N 1
ATOM 615 C CA . SER A 1 92 ? 5.013 -3.432 -12.613 1.00 91.06 92 SER A CA 1
ATOM 616 C C . SER A 1 92 ? 5.000 -4.855 -12.052 1.00 91.06 92 SER A C 1
ATOM 618 O O . SER A 1 92 ? 4.888 -5.815 -12.813 1.00 91.06 92 SER A O 1
ATOM 620 N N . GLN A 1 93 ? 5.122 -4.982 -10.733 1.00 95.00 93 GLN A N 1
ATOM 621 C CA . GLN A 1 93 ? 5.081 -6.241 -9.990 1.00 95.00 93 GLN A CA 1
ATOM 622 C C . GLN A 1 93 ? 3.925 -6.218 -8.986 1.00 95.00 93 GLN A C 1
ATOM 624 O O . GLN A 1 93 ? 3.488 -5.151 -8.550 1.00 95.00 93 GLN A O 1
ATOM 629 N N . VAL A 1 94 ? 3.439 -7.400 -8.602 1.00 95.75 94 VAL A N 1
ATOM 630 C CA . VAL A 1 94 ? 2.425 -7.549 -7.550 1.00 95.75 94 VAL A CA 1
ATOM 631 C C . VAL A 1 94 ? 3.110 -7.911 -6.238 1.00 95.75 94 VAL A C 1
ATOM 633 O O . VAL A 1 94 ? 3.883 -8.864 -6.174 1.00 95.75 94 VAL A O 1
ATOM 636 N N . TYR A 1 95 ? 2.793 -7.162 -5.187 1.00 96.06 95 TYR A N 1
ATOM 637 C CA . TYR A 1 95 ? 3.321 -7.355 -3.842 1.00 96.06 95 TYR A CA 1
ATOM 638 C C . TYR A 1 95 ? 2.196 -7.679 -2.870 1.00 96.06 95 TYR A C 1
ATOM 640 O O . TYR A 1 95 ? 1.067 -7.228 -3.045 1.00 96.06 95 TYR A O 1
ATOM 648 N N . VAL A 1 96 ? 2.532 -8.413 -1.810 1.00 95.69 96 VAL A N 1
ATOM 649 C CA . VAL A 1 96 ? 1.664 -8.634 -0.650 1.00 95.69 96 VAL A CA 1
ATOM 650 C C . VAL A 1 96 ? 2.404 -8.165 0.593 1.00 95.69 96 VAL A C 1
ATOM 652 O O . VAL A 1 96 ? 3.562 -8.527 0.809 1.00 95.69 96 VAL A O 1
ATOM 655 N N . ARG A 1 97 ? 1.744 -7.353 1.419 1.00 95.38 97 ARG A N 1
ATOM 656 C CA . ARG A 1 97 ? 2.295 -6.852 2.679 1.00 95.38 97 ARG A CA 1
ATOM 657 C C . ARG A 1 97 ? 1.374 -7.213 3.836 1.00 95.38 97 ARG A C 1
ATOM 659 O O . ARG A 1 97 ? 0.173 -6.975 3.757 1.00 95.38 97 ARG A O 1
ATOM 666 N N . ALA A 1 98 ? 1.951 -7.767 4.899 1.00 93.44 98 ALA A N 1
ATOM 667 C CA . ALA A 1 98 ? 1.250 -7.995 6.158 1.00 93.44 98 ALA A CA 1
ATOM 668 C C . ALA A 1 98 ? 0.956 -6.661 6.860 1.00 93.44 98 ALA A C 1
ATOM 670 O O . ALA A 1 98 ? 1.814 -5.767 6.872 1.00 93.44 98 ALA A O 1
ATOM 671 N N . LEU A 1 99 ? -0.241 -6.544 7.429 1.00 86.12 99 LEU A N 1
ATOM 672 C CA . LEU A 1 99 ? -0.611 -5.445 8.317 1.00 86.12 9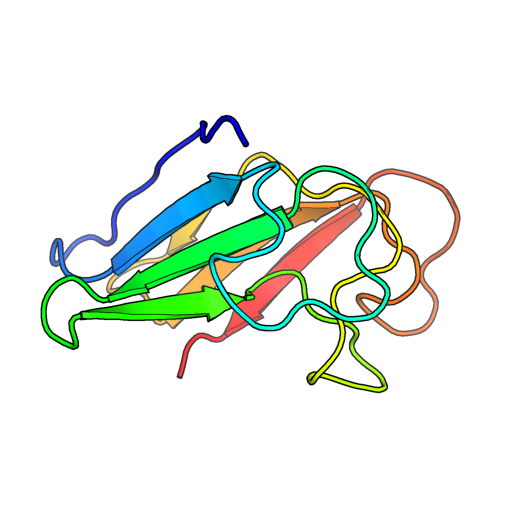9 LEU A CA 1
ATOM 673 C C . LEU A 1 99 ? -0.270 -5.805 9.778 1.00 86.12 99 LEU A C 1
ATOM 675 O O . LEU A 1 99 ? -0.141 -6.994 10.079 1.00 86.12 99 LEU A O 1
ATOM 679 N N . PRO A 1 100 ? -0.025 -4.804 10.647 1.00 70.69 100 PRO A N 1
ATOM 680 C CA . PRO A 1 100 ? 0.217 -5.033 12.071 1.00 70.69 100 PRO A CA 1
ATOM 681 C C . PRO A 1 100 ? -1.002 -5.606 12.797 1.00 70.69 100 PRO A C 1
ATOM 683 O O . PRO A 1 100 ? -2.139 -5.268 12.394 1.00 70.69 100 PRO A O 1
#

Secondary structure (DSSP, 8-state):
--EEEEEE-TTS-EEEEEE--SSSS--TT--S-EEEEEETTTTEEEESSB-SS-TTSBPSS-EEEEEEETT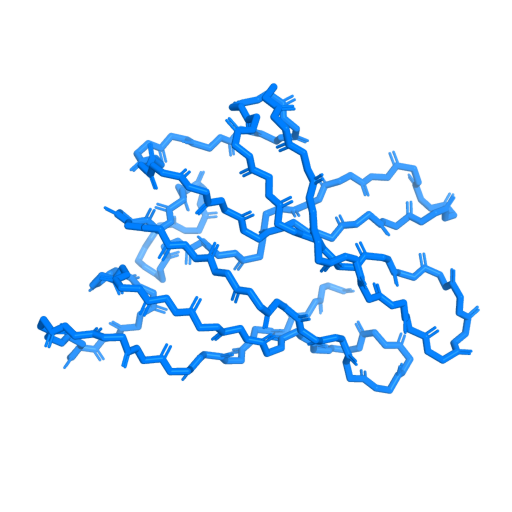TTEEEEEE--SSSSTT--SS-EEEEEE--

pLDDT: mean 92.48, std 6.7, range [68.0, 98.56]

Radius of gyration: 12.3 Å; chains: 1; bounding box: 31×26×30 Å

Foldseek 3Di:
DDKDQWEAAPVRQKIKTKDPDCVLAPAPLDDAIFIWIAGPVVRHIGGFQAFPVDRSHHFNWHKDNWYADHRRQKIKTWTQGQRSDPPDDGDIDIDMGGDD

Sequence (100 aa):
GASSQPTISADGRYVAFTSDATNLAAIPGGSGSQIFVRDTQGNQTTLVSKDNGNPANAGNGASNSPTIVGDGGFVAFASVASTLAPGTSAGSQVYVRALP